Protein AF-A0A7X5SC93-F1 (afdb_monomer_lite)

pLDDT: mean 97.42, std 2.0, range [85.0, 98.75]

Organism: Xanthomonas perforans (NCBI:txid442694)

Structure (mmCIF, N/CA/C/O backbone):
data_AF-A0A7X5SC93-F1
#
_entry.id   AF-A0A7X5SC93-F1
#
loop_
_atom_site.group_PDB
_atom_site.id
_atom_site.type_symbol
_atom_site.label_atom_id
_atom_site.label_alt_id
_atom_site.label_comp_id
_atom_site.label_asym_id
_atom_site.label_entity_id
_atom_site.label_seq_id
_atom_site.pdbx_PDB_ins_code
_atom_site.Cartn_x
_atom_site.Cartn_y
_atom_site.Cartn_z
_atom_site.occupancy
_atom_site.B_iso_or_equiv
_atom_site.auth_seq_id
_atom_site.auth_comp_id
_atom_site.auth_asym_id
_atom_site.auth_atom_id
_atom_site.pdbx_PDB_model_num
ATOM 1 N N . ARG A 1 1 ? -18.563 6.765 1.912 1.00 85.00 1 ARG A N 1
ATOM 2 C CA . ARG A 1 1 ? -17.321 6.982 2.696 1.00 85.00 1 ARG A CA 1
ATOM 3 C C . ARG A 1 1 ? -16.221 6.201 1.992 1.00 85.00 1 ARG A C 1
ATOM 5 O O . ARG A 1 1 ? -16.479 5.048 1.696 1.00 85.00 1 ARG A O 1
ATOM 12 N N . LEU A 1 2 ? -15.095 6.833 1.643 1.00 94.75 2 LEU A N 1
ATOM 13 C CA . LEU A 1 2 ? -14.014 6.188 0.872 1.00 94.75 2 LEU A CA 1
ATOM 14 C C . LEU A 1 2 ? -12.882 5.648 1.756 1.00 94.75 2 LEU A C 1
ATOM 16 O O . LEU A 1 2 ? -12.208 4.705 1.373 1.00 94.75 2 LEU A O 1
ATOM 20 N N . ILE A 1 3 ? -12.681 6.247 2.933 1.00 97.25 3 ILE A N 1
ATOM 21 C CA . ILE A 1 3 ? -11.685 5.803 3.911 1.00 97.25 3 ILE A CA 1
ATOM 22 C C . ILE A 1 3 ? -12.417 5.179 5.100 1.00 97.25 3 ILE A C 1
ATOM 24 O O . ILE A 1 3 ? -13.063 5.881 5.890 1.00 97.25 3 ILE A O 1
ATOM 28 N N . ASP A 1 4 ? -12.343 3.857 5.181 1.00 97.62 4 ASP A N 1
ATOM 29 C CA . ASP A 1 4 ? -12.742 3.013 6.306 1.00 97.62 4 ASP A CA 1
ATOM 30 C C . ASP A 1 4 ? -11.570 2.083 6.686 1.00 97.62 4 ASP A C 1
ATOM 32 O O . ASP A 1 4 ? -10.465 2.202 6.148 1.00 97.62 4 ASP A O 1
ATOM 36 N N . GLU A 1 5 ? -11.784 1.185 7.641 1.00 98.19 5 GLU A N 1
ATOM 37 C CA . GLU A 1 5 ? -10.778 0.246 8.134 1.00 98.19 5 GLU A CA 1
ATOM 38 C C . GLU A 1 5 ? -10.216 -0.636 7.010 1.00 98.19 5 GLU A C 1
ATOM 40 O O . GLU A 1 5 ? -9.007 -0.859 6.961 1.00 98.19 5 GLU A O 1
ATOM 45 N N . ARG A 1 6 ? -11.054 -1.064 6.055 1.00 98.12 6 ARG A N 1
ATOM 46 C CA . ARG A 1 6 ? -10.635 -1.893 4.911 1.00 98.12 6 ARG A CA 1
ATOM 47 C C . ARG A 1 6 ? -9.673 -1.135 4.004 1.00 98.12 6 ARG A C 1
ATOM 49 O O . ARG A 1 6 ? -8.660 -1.690 3.587 1.00 98.12 6 ARG A O 1
ATOM 56 N N . ALA A 1 7 ? -9.940 0.146 3.741 1.00 98.31 7 ALA A N 1
ATOM 57 C CA . ALA A 1 7 ? -9.039 0.988 2.954 1.00 98.31 7 ALA A CA 1
ATOM 58 C C . ALA A 1 7 ? -7.664 1.160 3.630 1.00 98.31 7 ALA A C 1
ATOM 60 O O . ALA A 1 7 ? -6.634 1.129 2.954 1.00 98.31 7 ALA A O 1
ATOM 61 N N . ILE A 1 8 ? -7.635 1.305 4.961 1.00 98.62 8 ILE A N 1
ATOM 62 C CA . ILE A 1 8 ? -6.387 1.392 5.735 1.00 98.62 8 ILE A CA 1
ATOM 63 C C . ILE A 1 8 ? -5.634 0.055 5.722 1.00 98.62 8 ILE A C 1
ATOM 65 O O . ILE A 1 8 ? -4.425 0.048 5.491 1.00 98.62 8 ILE A O 1
ATOM 69 N N . VAL A 1 9 ? -6.328 -1.074 5.894 1.00 98.62 9 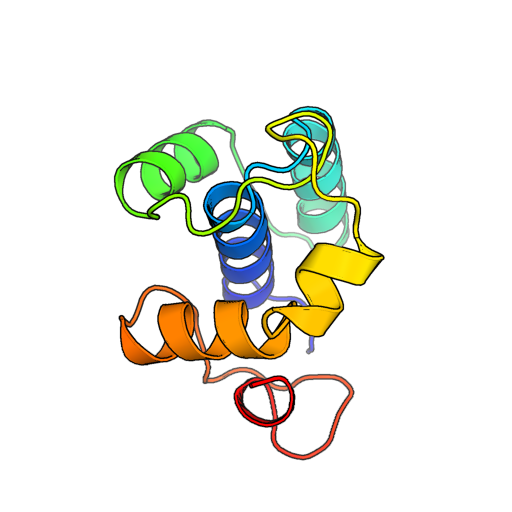VAL A N 1
ATOM 70 C CA . VAL A 1 9 ? -5.724 -2.413 5.779 1.00 98.62 9 VAL A CA 1
ATOM 71 C C . VAL A 1 9 ? -5.120 -2.612 4.389 1.00 98.62 9 VAL A C 1
ATOM 73 O O . VAL A 1 9 ? -3.945 -2.955 4.290 1.00 98.62 9 VAL A O 1
ATOM 76 N N . ASN A 1 10 ? -5.853 -2.300 3.315 1.00 98.56 10 ASN A N 1
ATOM 77 C CA . ASN A 1 10 ? -5.348 -2.395 1.941 1.00 98.56 10 ASN A CA 1
ATOM 78 C C . ASN A 1 10 ? -4.070 -1.578 1.722 1.00 98.56 10 ASN A C 1
ATOM 80 O O . ASN A 1 10 ? -3.156 -2.026 1.030 1.00 98.56 10 ASN A O 1
ATOM 84 N N . ALA A 1 11 ? -3.987 -0.389 2.320 1.00 98.38 11 ALA A N 1
ATOM 85 C CA . ALA A 1 11 ? -2.804 0.452 2.235 1.00 98.38 11 ALA A CA 1
ATOM 86 C C . ALA A 1 11 ? -1.576 -0.175 2.919 1.00 98.38 11 ALA A C 1
ATOM 88 O O . ALA A 1 11 ? -0.471 -0.117 2.375 1.00 98.38 11 ALA A O 1
ATOM 89 N N . VAL A 1 12 ? -1.764 -0.809 4.081 1.00 98.69 12 VAL A N 1
ATOM 90 C CA . VAL A 1 12 ? -0.695 -1.543 4.775 1.00 98.69 12 VAL A CA 1
ATOM 91 C C . VAL A 1 12 ? -0.311 -2.805 3.998 1.00 98.69 12 VAL A C 1
ATOM 93 O O . VAL A 1 12 ? 0.874 -3.062 3.817 1.00 98.69 12 VAL A O 1
ATOM 96 N N . VAL A 1 13 ? -1.275 -3.551 3.456 1.00 98.75 13 VAL A N 1
ATOM 97 C CA . VAL A 1 13 ? -1.011 -4.718 2.597 1.00 98.75 13 VAL A CA 1
ATOM 98 C C . VAL A 1 13 ? -0.177 -4.314 1.377 1.00 98.75 13 VAL A C 1
ATOM 100 O O . VAL A 1 13 ? 0.851 -4.929 1.101 1.00 98.75 13 VAL A O 1
ATOM 103 N N . ALA A 1 14 ? -0.551 -3.237 0.682 1.00 98.44 14 ALA A N 1
ATOM 104 C CA . ALA A 1 14 ? 0.216 -2.721 -0.450 1.00 98.44 14 ALA A CA 1
ATOM 105 C C . ALA A 1 14 ? 1.634 -2.280 -0.041 1.00 98.44 14 ALA A C 1
ATOM 107 O O . ALA A 1 14 ? 2.595 -2.529 -0.773 1.00 98.44 14 ALA A O 1
ATOM 108 N N . LEU A 1 15 ? 1.789 -1.670 1.140 1.00 98.38 15 LEU A N 1
ATOM 109 C CA . LEU A 1 15 ? 3.095 -1.309 1.694 1.00 98.38 15 LEU A CA 1
ATOM 110 C C . LEU A 1 15 ? 3.982 -2.547 1.894 1.00 98.38 15 LEU A C 1
ATOM 112 O O . LEU A 1 15 ? 5.128 -2.546 1.439 1.00 98.38 15 LEU A O 1
ATOM 116 N N . MET A 1 16 ? 3.454 -3.600 2.526 1.00 98.25 16 MET A N 1
ATOM 117 C CA . MET A 1 16 ? 4.200 -4.838 2.784 1.00 98.25 16 MET A CA 1
ATOM 118 C C . MET A 1 16 ? 4.548 -5.562 1.479 1.00 98.25 16 MET A C 1
ATOM 120 O O . MET A 1 16 ? 5.699 -5.942 1.267 1.00 98.25 16 MET A O 1
ATOM 124 N N . ALA A 1 17 ? 3.592 -5.658 0.552 1.00 98.62 17 ALA A N 1
ATOM 125 C CA . ALA A 1 17 ? 3.786 -6.327 -0.731 1.00 98.62 17 ALA A CA 1
ATOM 126 C C . ALA A 1 17 ? 4.819 -5.634 -1.631 1.00 98.62 17 ALA A C 1
ATOM 128 O O . ALA A 1 17 ? 5.488 -6.284 -2.438 1.00 98.62 17 ALA A O 1
ATOM 129 N N . THR A 1 18 ? 4.977 -4.317 -1.496 1.00 98.12 18 THR A N 1
ATOM 130 C CA . THR A 1 18 ? 5.947 -3.537 -2.277 1.00 98.12 18 THR A CA 1
ATOM 131 C C . THR A 1 18 ? 7.277 -3.308 -1.554 1.00 98.12 18 THR A C 1
ATOM 133 O O . THR A 1 18 ? 8.221 -2.802 -2.158 1.00 98.12 18 THR A O 1
ATOM 136 N N . GLY A 1 19 ? 7.393 -3.697 -0.280 1.00 97.12 19 GLY A N 1
ATOM 137 C CA . GLY A 1 19 ? 8.591 -3.444 0.522 1.00 97.12 19 GLY A CA 1
ATOM 138 C C . GLY A 1 19 ? 8.858 -1.950 0.722 1.00 97.12 19 GLY A C 1
ATOM 139 O O . GLY A 1 19 ? 10.007 -1.510 0.683 1.00 97.12 19 GLY A O 1
ATOM 140 N N . GLY A 1 20 ? 7.803 -1.144 0.857 1.00 95.25 20 GLY A N 1
ATOM 141 C CA . GLY A 1 20 ? 7.938 0.307 0.955 1.00 95.25 20 GLY A CA 1
ATOM 142 C C . GLY A 1 20 ? 8.622 0.776 2.246 1.00 95.25 20 GLY A C 1
ATOM 143 O O . GLY A 1 20 ? 8.868 0.022 3.184 1.00 95.25 20 GLY A O 1
ATOM 144 N N . SER A 1 21 ? 8.949 2.069 2.290 1.00 97.38 21 SER A N 1
ATOM 145 C CA . SER A 1 21 ? 9.699 2.667 3.403 1.00 97.38 21 SER A CA 1
ATOM 146 C C . SER A 1 21 ? 8.978 2.522 4.746 1.00 97.38 21 SER A C 1
ATOM 148 O O . SER A 1 21 ? 7.788 2.827 4.848 1.00 97.38 21 SER A O 1
ATOM 150 N N . THR A 1 22 ? 9.735 2.211 5.800 1.00 98.00 22 THR A N 1
ATOM 151 C CA . THR A 1 22 ? 9.260 2.187 7.192 1.00 98.00 22 THR A CA 1
ATOM 152 C C . THR A 1 22 ? 8.665 3.518 7.659 1.00 98.00 22 THR A C 1
ATOM 154 O O . THR A 1 22 ? 7.821 3.508 8.549 1.00 98.00 22 THR A O 1
ATOM 157 N N . ASN A 1 23 ? 8.984 4.654 7.024 1.00 98.25 23 ASN A N 1
ATOM 158 C CA . ASN A 1 23 ? 8.313 5.936 7.292 1.00 98.25 23 ASN A CA 1
ATOM 159 C C . ASN A 1 23 ? 6.794 5.871 7.053 1.00 98.25 23 ASN A C 1
ATOM 161 O O . ASN A 1 23 ? 6.028 6.595 7.685 1.00 98.25 23 ASN A O 1
ATOM 165 N N . HIS A 1 24 ? 6.315 4.971 6.192 1.00 98.12 24 HIS A N 1
ATOM 166 C CA . HIS A 1 24 ? 4.877 4.787 6.006 1.00 98.12 24 HIS A CA 1
ATOM 167 C C . HIS A 1 24 ? 4.187 4.239 7.258 1.00 98.12 24 HIS A C 1
ATOM 169 O O . HIS A 1 24 ? 2.999 4.491 7.432 1.00 98.12 24 HIS A O 1
ATOM 175 N N . THR A 1 25 ? 4.903 3.571 8.168 1.00 97.75 25 THR A N 1
ATOM 176 C CA . THR A 1 25 ? 4.310 3.092 9.428 1.00 97.75 25 THR A CA 1
ATOM 177 C C . THR A 1 25 ? 3.851 4.250 10.319 1.00 97.75 25 THR A C 1
ATOM 179 O O . THR A 1 25 ? 2.787 4.170 10.924 1.00 97.75 25 THR A O 1
ATOM 182 N N . ILE A 1 26 ? 4.576 5.376 10.346 1.00 98.31 26 ILE A N 1
ATOM 183 C CA . ILE A 1 26 ? 4.145 6.572 11.089 1.00 98.31 26 ILE A CA 1
ATOM 184 C C . ILE A 1 26 ? 3.095 7.380 10.316 1.00 98.31 26 ILE A C 1
ATOM 186 O O . ILE A 1 26 ? 2.171 7.932 10.915 1.00 98.31 26 ILE A O 1
ATOM 190 N N . HIS A 1 27 ? 3.190 7.430 8.984 1.00 98.62 27 HIS A N 1
ATOM 191 C CA . HIS A 1 27 ? 2.231 8.172 8.165 1.00 98.62 27 HIS A CA 1
ATOM 192 C C . HIS A 1 27 ? 0.855 7.504 8.128 1.00 98.62 27 HIS A C 1
ATOM 194 O O . HIS A 1 27 ? -0.148 8.200 8.269 1.00 98.62 27 HIS A O 1
ATOM 200 N N . TRP A 1 28 ? 0.777 6.176 8.009 1.00 98.50 28 TRP A N 1
ATOM 201 C CA . TRP A 1 28 ? -0.509 5.474 7.992 1.00 98.50 28 TRP A CA 1
ATOM 202 C C . TRP A 1 28 ? -1.237 5.541 9.330 1.00 98.50 28 TRP A C 1
ATOM 204 O O . TRP A 1 28 ? -2.456 5.692 9.331 1.00 98.50 28 TRP A O 1
ATOM 214 N N . ILE A 1 29 ? -0.516 5.548 10.457 1.00 98.69 29 ILE A N 1
ATOM 215 C CA . ILE A 1 29 ? -1.119 5.827 11.769 1.00 98.69 29 ILE A CA 1
ATOM 216 C C . ILE A 1 29 ? -1.749 7.226 11.782 1.00 98.69 29 ILE A C 1
ATOM 218 O O . ILE A 1 29 ? -2.887 7.387 12.222 1.00 98.69 29 ILE A O 1
ATOM 222 N N . ALA A 1 30 ? -1.051 8.238 11.257 1.00 98.75 30 ALA A N 1
ATOM 223 C CA . ALA A 1 30 ? -1.578 9.600 11.189 1.00 98.75 30 ALA A CA 1
ATOM 224 C C . ALA A 1 30 ? -2.809 9.713 10.266 1.00 98.75 30 ALA A C 1
ATOM 226 O O . ALA A 1 30 ? -3.802 10.338 10.644 1.00 98.75 30 ALA A O 1
ATOM 227 N N . VAL A 1 31 ? -2.777 9.078 9.088 1.00 98.62 31 VAL A N 1
ATOM 228 C CA . VAL A 1 31 ? -3.903 9.050 8.135 1.00 98.62 31 VAL A CA 1
ATOM 229 C C . VAL A 1 31 ? -5.115 8.335 8.733 1.00 98.62 31 VAL A C 1
ATOM 231 O O . VAL A 1 31 ? -6.220 8.879 8.701 1.00 98.62 31 VAL A O 1
ATOM 234 N N . ALA A 1 32 ? -4.916 7.157 9.332 1.00 98.62 32 ALA A N 1
ATOM 235 C CA . ALA A 1 32 ? -5.975 6.418 10.012 1.00 98.62 32 ALA A CA 1
ATOM 236 C C . ALA A 1 32 ? -6.596 7.268 11.126 1.00 98.62 32 ALA A C 1
ATOM 238 O O . ALA A 1 32 ? -7.818 7.429 11.182 1.00 98.62 32 ALA A O 1
ATOM 239 N N . ARG A 1 33 ? -5.757 7.914 11.947 1.00 98.50 33 ARG A N 1
ATOM 240 C CA . ARG A 1 33 ? -6.228 8.758 13.046 1.00 98.50 33 ARG A CA 1
ATOM 241 C C . ARG A 1 33 ? -7.056 9.944 12.561 1.00 98.50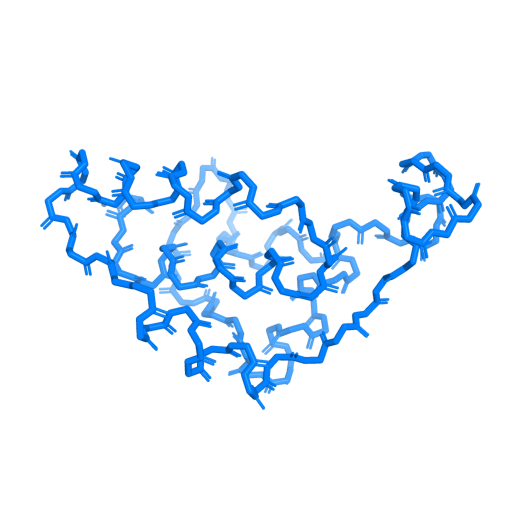 33 ARG A C 1
ATOM 243 O O . ARG A 1 33 ? -8.076 10.246 13.179 1.00 98.50 33 ARG A O 1
ATOM 250 N N . ALA A 1 34 ? -6.670 10.575 11.451 1.00 98.44 34 ALA A N 1
ATOM 251 C CA . ALA A 1 34 ? -7.437 11.657 10.830 1.00 98.44 34 ALA A CA 1
ATOM 252 C C . ALA A 1 34 ? -8.824 11.200 10.336 1.00 98.44 34 ALA A C 1
ATOM 254 O O . ALA A 1 34 ? -9.766 11.989 10.332 1.00 98.44 34 ALA A O 1
ATOM 255 N N . ALA A 1 35 ? -8.972 9.921 9.977 1.00 98.06 35 ALA A N 1
ATOM 256 C CA . ALA A 1 35 ? -10.245 9.302 9.604 1.00 98.06 35 ALA A CA 1
ATOM 257 C C . ALA A 1 35 ? -11.031 8.719 10.801 1.00 98.06 35 ALA A C 1
ATOM 259 O O . ALA A 1 35 ? -12.072 8.087 10.602 1.00 98.06 35 ALA A O 1
ATOM 260 N N . GLY A 1 36 ? -10.552 8.912 12.037 1.00 98.25 36 GLY A N 1
ATOM 261 C CA . GLY A 1 36 ? -11.159 8.352 13.249 1.00 98.25 36 GLY A CA 1
ATOM 262 C C . GLY A 1 36 ? -10.902 6.855 13.454 1.00 98.25 36 GLY A C 1
ATOM 263 O O . GLY A 1 36 ? -11.566 6.243 14.283 1.00 98.25 36 GLY A O 1
ATOM 264 N N . ILE A 1 37 ? -9.952 6.274 12.718 1.00 98.62 37 ILE A N 1
ATOM 265 C CA . ILE A 1 37 ? -9.568 4.860 12.781 1.00 98.62 37 ILE A CA 1
ATOM 266 C C . ILE A 1 37 ? -8.332 4.726 13.675 1.00 98.62 37 ILE A C 1
ATOM 268 O O . ILE A 1 37 ? -7.426 5.563 13.643 1.00 98.62 37 ILE A O 1
ATOM 272 N N . VAL A 1 38 ? -8.293 3.679 14.497 1.00 98.56 38 VAL A N 1
ATOM 273 C CA . VAL A 1 38 ? -7.100 3.319 15.269 1.00 98.56 38 VAL A CA 1
ATOM 274 C C . VAL A 1 38 ? -6.346 2.253 14.489 1.00 98.56 38 VAL A C 1
ATOM 276 O O . VAL A 1 38 ? -6.887 1.187 14.233 1.00 98.56 38 VAL A O 1
ATOM 279 N N . LEU A 1 39 ? -5.113 2.574 14.109 1.00 98.75 39 LEU A N 1
ATOM 280 C CA . LEU A 1 39 ? -4.151 1.648 13.527 1.00 98.75 39 LEU A CA 1
ATOM 281 C C . LEU A 1 39 ? -2.945 1.600 14.462 1.00 98.75 39 LEU A C 1
ATOM 283 O O . LEU A 1 39 ? -2.432 2.651 14.855 1.00 98.75 39 LEU A O 1
ATOM 287 N N . THR A 1 40 ? -2.509 0.403 14.823 1.00 98.62 40 THR A N 1
ATOM 288 C CA . THR A 1 40 ? -1.366 0.167 15.706 1.00 98.62 40 THR A CA 1
ATOM 289 C C . THR A 1 40 ? -0.228 -0.513 14.950 1.00 98.62 40 THR A C 1
ATOM 291 O O . THR A 1 40 ? -0.403 -1.014 13.838 1.00 98.62 40 THR A O 1
ATOM 294 N N . TRP A 1 41 ? 0.967 -0.529 15.540 1.00 98.62 41 TRP A N 1
ATOM 295 C CA . TRP A 1 41 ? 2.063 -1.321 14.983 1.00 98.62 41 TRP A CA 1
ATOM 296 C C . TRP A 1 41 ? 1.834 -2.826 15.132 1.00 98.62 41 TRP A C 1
ATOM 298 O O . TRP A 1 41 ? 2.293 -3.558 14.264 1.00 98.62 41 TRP A O 1
ATOM 308 N N . ASP A 1 42 ? 1.078 -3.276 16.138 1.00 98.75 42 ASP A N 1
ATOM 309 C CA . ASP A 1 42 ? 0.694 -4.688 16.271 1.00 98.75 42 ASP A CA 1
ATOM 310 C C . ASP A 1 42 ? -0.192 -5.127 15.092 1.00 98.75 42 ASP A C 1
ATOM 312 O O . ASP A 1 42 ? 0.004 -6.203 14.533 1.00 98.75 42 ASP A O 1
ATOM 316 N N . ASP A 1 43 ? -1.101 -4.257 14.631 1.00 98.56 43 ASP A N 1
ATOM 317 C CA . ASP A 1 43 ? -1.899 -4.520 13.424 1.00 98.56 43 ASP A CA 1
ATOM 318 C C . ASP A 1 43 ? -1.002 -4.653 12.182 1.00 98.56 43 ASP A C 1
ATOM 320 O O . ASP A 1 43 ? -1.185 -5.551 11.359 1.00 98.56 43 ASP A O 1
ATOM 324 N N . MET A 1 44 ? -0.005 -3.769 12.042 1.00 98.62 44 MET A N 1
ATOM 325 C CA . MET A 1 44 ? 0.946 -3.826 10.926 1.00 98.62 44 MET A CA 1
ATOM 326 C C . MET A 1 44 ? 1.835 -5.074 10.988 1.00 98.62 44 MET A C 1
ATOM 328 O O . MET A 1 44 ? 2.114 -5.655 9.939 1.00 98.62 44 MET A O 1
ATOM 332 N N . ASP A 1 45 ? 2.258 -5.492 12.183 1.00 98.56 45 ASP A N 1
ATOM 333 C CA . ASP A 1 45 ? 3.037 -6.713 12.396 1.00 98.56 45 ASP A CA 1
ATOM 334 C C . ASP A 1 45 ? 2.236 -7.949 11.971 1.00 98.56 45 ASP A C 1
ATOM 336 O O . ASP A 1 45 ? 2.707 -8.718 11.132 1.00 98.56 45 ASP A O 1
ATOM 340 N N . LEU A 1 46 ? 0.984 -8.078 12.427 1.00 98.31 46 LEU A N 1
ATOM 341 C CA . LEU A 1 46 ? 0.090 -9.174 12.034 1.00 98.31 46 LEU A CA 1
ATOM 342 C C . LEU A 1 46 ? -0.123 -9.242 10.514 1.00 98.31 46 LEU A C 1
ATOM 344 O O . LEU A 1 46 ? -0.071 -10.323 9.922 1.00 98.31 46 LEU A O 1
ATOM 348 N N . ILE A 1 47 ? -0.317 -8.091 9.860 1.00 98.25 47 ILE A N 1
ATOM 349 C CA . ILE A 1 47 ? -0.440 -8.025 8.397 1.00 98.25 47 ILE A CA 1
ATOM 350 C C . ILE A 1 47 ? 0.869 -8.466 7.726 1.00 98.25 47 ILE A C 1
ATOM 352 O O . ILE A 1 47 ? 0.840 -9.252 6.777 1.00 98.25 47 ILE A O 1
ATOM 356 N N . SER A 1 48 ? 2.022 -8.013 8.226 1.00 98.12 48 SER A N 1
ATOM 357 C CA . SER A 1 48 ? 3.332 -8.333 7.640 1.00 98.12 48 SER A CA 1
ATOM 358 C C . SER A 1 48 ? 3.650 -9.832 7.640 1.00 98.12 48 SER A C 1
ATOM 360 O O . SER A 1 48 ? 4.306 -10.318 6.722 1.00 98.12 48 SER A O 1
ATOM 362 N N . GLN A 1 49 ? 3.129 -10.582 8.616 1.00 98.25 49 GLN A N 1
ATOM 363 C CA . GLN A 1 49 ? 3.309 -12.034 8.707 1.00 98.25 49 GLN A CA 1
ATOM 364 C C . GLN A 1 49 ? 2.531 -12.806 7.627 1.00 98.25 49 GLN A C 1
ATOM 366 O O . GLN A 1 49 ? 2.847 -13.963 7.355 1.00 98.25 49 GLN A O 1
ATOM 371 N N . THR A 1 50 ? 1.523 -12.180 7.010 1.00 97.31 50 THR A N 1
ATOM 372 C CA . THR A 1 50 ? 0.625 -12.831 6.041 1.00 97.31 50 THR A CA 1
ATOM 373 C C . THR A 1 50 ? 0.874 -12.367 4.604 1.00 97.31 50 THR A C 1
ATOM 375 O O . THR A 1 50 ? 0.658 -13.125 3.659 1.00 97.31 50 THR A O 1
ATOM 378 N N . VAL A 1 51 ? 1.333 -11.127 4.412 1.00 98.62 51 VAL A N 1
ATOM 379 C CA . VAL A 1 51 ? 1.485 -10.527 3.080 1.00 98.62 51 VAL A CA 1
ATOM 380 C C . VAL A 1 51 ? 2.865 -10.839 2.483 1.00 98.62 51 VAL A C 1
ATOM 382 O O . VAL A 1 51 ? 3.879 -10.428 3.049 1.00 98.62 51 VAL A O 1
ATOM 385 N N . PRO A 1 52 ? 2.946 -11.510 1.317 1.00 98.19 52 PRO A N 1
ATOM 386 C CA . PRO A 1 52 ? 4.220 -11.784 0.668 1.00 98.19 52 PRO A CA 1
ATOM 387 C C . PRO A 1 52 ? 4.813 -10.522 0.031 1.00 98.19 52 PRO A C 1
ATOM 389 O O . PRO A 1 52 ? 4.097 -9.695 -0.532 1.00 98.19 52 PRO A O 1
ATOM 392 N N . LEU A 1 53 ? 6.143 -10.416 0.032 1.00 98.25 53 LEU A N 1
ATOM 393 C CA . LEU A 1 53 ? 6.854 -9.402 -0.747 1.00 98.25 53 LEU A CA 1
ATOM 394 C C . LEU A 1 53 ? 6.827 -9.777 -2.239 1.00 98.25 53 LEU A C 1
ATOM 396 O O . LEU A 1 53 ? 7.392 -10.797 -2.633 1.00 98.25 53 LEU A O 1
ATOM 400 N N . LEU A 1 54 ? 6.216 -8.935 -3.073 1.00 98.12 54 LEU A N 1
ATOM 401 C CA . LEU A 1 54 ? 6.028 -9.178 -4.510 1.00 98.12 54 LEU A CA 1
ATOM 402 C C . LEU A 1 54 ? 6.992 -8.389 -5.404 1.00 98.12 54 LEU A C 1
ATOM 404 O O . LEU A 1 54 ? 7.089 -8.663 -6.599 1.00 98.12 54 LEU A O 1
ATOM 408 N N . THR A 1 55 ? 7.705 -7.399 -4.861 1.00 97.88 55 THR A N 1
ATOM 409 C CA . THR A 1 55 ? 8.521 -6.481 -5.671 1.00 97.88 55 THR A CA 1
ATOM 410 C C . THR A 1 55 ? 9.937 -6.297 -5.121 1.00 97.88 55 THR A C 1
ATOM 412 O O . THR A 1 55 ? 10.192 -6.486 -3.933 1.00 97.88 55 THR A O 1
ATOM 415 N N . ARG A 1 56 ? 10.869 -5.899 -5.999 1.00 97.19 56 ARG A N 1
ATOM 416 C CA . ARG A 1 56 ? 12.237 -5.463 -5.659 1.00 97.19 56 ARG A CA 1
ATOM 417 C C . ARG A 1 56 ? 12.554 -4.141 -6.352 1.00 97.19 56 ARG A C 1
ATOM 419 O O . ARG A 1 56 ? 13.319 -4.090 -7.314 1.00 97.19 56 ARG A O 1
ATOM 426 N N . ILE A 1 57 ? 11.896 -3.088 -5.887 1.00 96.88 57 ILE A N 1
ATOM 427 C CA . ILE A 1 57 ? 12.059 -1.719 -6.389 1.00 96.88 57 ILE A CA 1
ATOM 428 C C . ILE A 1 57 ? 13.191 -1.055 -5.607 1.00 96.88 57 ILE A C 1
ATOM 430 O O . ILE A 1 57 ? 13.303 -1.282 -4.401 1.00 96.88 57 ILE A O 1
ATOM 434 N N . TYR A 1 58 ? 14.013 -0.231 -6.258 1.00 95.06 58 TYR A N 1
ATOM 43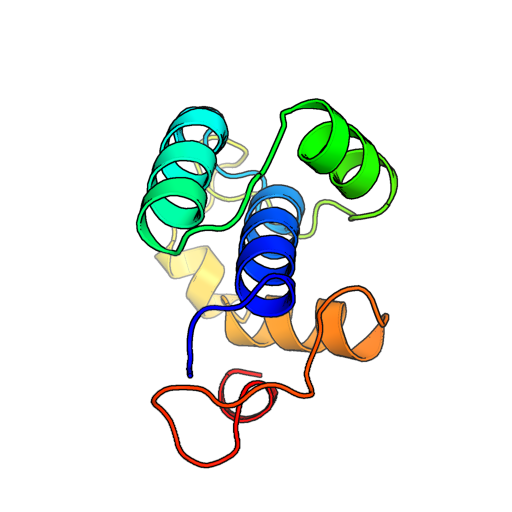5 C CA . TYR A 1 58 ? 14.966 0.646 -5.578 1.00 95.06 58 TYR A CA 1
ATOM 436 C C . TYR A 1 58 ? 14.270 1.368 -4.408 1.00 95.06 58 TYR A C 1
ATOM 438 O O . TYR A 1 58 ? 13.213 1.970 -4.618 1.00 95.06 58 TYR A O 1
ATOM 446 N N . PRO A 1 59 ? 14.818 1.308 -3.178 1.00 94.25 59 PRO A N 1
ATOM 447 C CA . PRO A 1 59 ? 16.182 0.893 -2.811 1.00 94.25 59 PRO A CA 1
ATOM 448 C C . PRO A 1 59 ? 16.403 -0.609 -2.537 1.00 94.25 59 PRO A C 1
ATOM 450 O O . PRO A 1 59 ? 17.537 -1.019 -2.314 1.00 94.25 59 PRO A O 1
ATOM 453 N N . ASN A 1 60 ? 15.367 -1.448 -2.572 1.00 92.19 60 ASN A N 1
ATOM 454 C CA . ASN A 1 60 ? 15.438 -2.887 -2.260 1.00 92.19 60 ASN A CA 1
ATOM 455 C C . ASN A 1 60 ? 15.842 -3.764 -3.468 1.00 92.19 60 ASN A C 1
ATOM 457 O O . ASN A 1 60 ? 15.770 -4.994 -3.424 1.00 92.19 60 ASN A O 1
ATOM 461 N N . GLY A 1 61 ? 16.234 -3.123 -4.567 1.00 93.31 61 GLY A N 1
ATOM 462 C CA . GLY A 1 61 ? 16.685 -3.713 -5.821 1.00 93.31 61 GLY A CA 1
ATOM 463 C C . GLY A 1 61 ? 17.235 -2.626 -6.746 1.00 93.31 61 GLY A C 1
ATOM 464 O O . GLY A 1 61 ? 17.239 -1.446 -6.402 1.00 93.31 61 GLY A O 1
ATOM 465 N N . GLU A 1 62 ? 17.696 -3.009 -7.933 1.00 95.69 62 GLU A N 1
ATOM 466 C CA . GLU A 1 62 ? 18.272 -2.061 -8.903 1.00 95.69 62 GLU A CA 1
ATOM 467 C C . GLU A 1 62 ? 17.218 -1.420 -9.821 1.00 95.69 62 GLU A C 1
ATOM 469 O O . GLU A 1 62 ? 17.501 -0.447 -10.520 1.00 95.69 62 GLU A O 1
ATOM 474 N N . ALA A 1 63 ? 16.006 -1.980 -9.866 1.00 96.88 63 ALA A N 1
ATOM 475 C CA . ALA A 1 63 ? 14.942 -1.512 -10.742 1.00 96.88 63 ALA A CA 1
ATOM 476 C C . ALA A 1 63 ? 14.269 -0.257 -10.174 1.00 96.88 63 ALA A C 1
ATOM 478 O O . ALA A 1 63 ? 13.777 -0.265 -9.047 1.00 96.88 63 ALA A O 1
ATOM 479 N N . ASP A 1 64 ? 14.210 0.812 -10.966 1.00 97.69 64 ASP A N 1
ATOM 480 C CA . ASP A 1 64 ? 13.465 2.018 -10.616 1.00 97.69 64 ASP A CA 1
ATOM 481 C C . ASP A 1 64 ? 11.941 1.826 -10.771 1.00 97.69 64 ASP A C 1
ATOM 483 O O . ASP A 1 64 ? 11.449 0.781 -11.214 1.00 97.69 64 ASP A O 1
ATOM 487 N N . VAL A 1 65 ? 11.172 2.861 -10.420 1.00 97.25 65 VAL A N 1
ATOM 488 C CA . VAL A 1 65 ? 9.704 2.837 -10.529 1.00 97.25 65 VAL A CA 1
ATOM 489 C C . VAL A 1 65 ? 9.220 2.664 -11.976 1.00 97.25 65 VAL A C 1
ATOM 491 O O . VAL A 1 65 ? 8.158 2.091 -12.205 1.00 97.25 65 VAL A O 1
ATOM 494 N N . ASN A 1 66 ? 10.007 3.098 -12.966 1.00 98.19 66 ASN A N 1
ATOM 495 C CA . ASN A 1 66 ? 9.659 2.943 -14.378 1.00 98.19 66 ASN A CA 1
ATOM 496 C C . ASN A 1 66 ? 9.758 1.477 -14.802 1.00 98.19 66 ASN A C 1
ATOM 498 O O . ASN A 1 66 ? 8.866 0.965 -15.475 1.00 98.19 66 ASN A O 1
ATOM 502 N N . ARG A 1 67 ? 10.812 0.775 -14.370 1.00 98.06 67 ARG A N 1
ATOM 503 C CA . ARG A 1 67 ? 10.951 -0.670 -14.576 1.00 98.06 67 ARG A CA 1
ATOM 504 C C . ARG A 1 67 ? 9.887 -1.456 -13.820 1.00 98.06 67 ARG A C 1
ATOM 506 O O . ARG A 1 67 ? 9.361 -2.414 -14.377 1.00 98.06 67 ARG A O 1
ATOM 513 N N . PHE A 1 68 ? 9.528 -1.039 -12.604 1.00 98.19 68 PHE A N 1
ATOM 514 C CA . PHE A 1 68 ? 8.380 -1.605 -11.887 1.00 98.19 68 PHE A CA 1
ATOM 515 C C . PHE A 1 68 ? 7.086 -1.464 -12.697 1.00 98.19 68 PHE A C 1
ATOM 517 O O . PHE A 1 68 ? 6.388 -2.453 -12.913 1.00 98.19 68 PHE A O 1
ATOM 524 N N . GLN A 1 69 ? 6.802 -0.263 -13.206 1.00 98.44 69 GLN A N 1
ATOM 525 C CA . GLN A 1 69 ? 5.622 -0.018 -14.031 1.00 98.44 69 GLN A CA 1
ATOM 526 C C . GLN A 1 69 ? 5.637 -0.857 -15.315 1.00 98.44 69 GLN A C 1
ATOM 528 O O . GLN A 1 69 ? 4.627 -1.465 -15.659 1.00 98.44 69 GLN A O 1
ATOM 533 N N . ALA A 1 70 ? 6.782 -0.944 -15.998 1.00 98.31 70 ALA A N 1
ATOM 534 C CA . ALA A 1 70 ? 6.935 -1.747 -17.211 1.00 98.31 70 ALA A CA 1
ATOM 535 C C . ALA A 1 70 ? 6.754 -3.256 -16.963 1.00 98.31 70 ALA A C 1
ATOM 537 O O . ALA A 1 70 ? 6.304 -3.969 -17.856 1.00 98.31 70 ALA A O 1
ATOM 538 N N . ALA A 1 71 ? 7.075 -3.740 -15.760 1.00 98.06 71 ALA A N 1
ATOM 539 C CA . ALA A 1 71 ? 6.868 -5.132 -15.359 1.00 98.06 71 ALA A CA 1
ATOM 540 C C . ALA A 1 71 ? 5.399 -5.470 -15.025 1.00 98.06 71 ALA A C 1
ATOM 542 O O . ALA A 1 71 ? 5.077 -6.641 -14.843 1.00 98.06 71 ALA A O 1
ATOM 543 N N . GLY A 1 72 ? 4.513 -4.471 -14.944 1.00 98.19 72 GLY A N 1
ATOM 544 C CA . GLY A 1 72 ? 3.089 -4.632 -14.621 1.00 98.19 72 GLY A CA 1
ATOM 545 C C . GLY A 1 72 ? 2.578 -3.638 -13.575 1.00 98.19 72 GLY A C 1
ATOM 546 O O . GLY A 1 72 ? 1.372 -3.407 -13.481 1.00 98.19 72 GLY A O 1
ATOM 547 N N . GLY A 1 73 ? 3.488 -3.013 -12.823 1.00 98.19 73 GLY A N 1
ATOM 548 C CA . GLY A 1 73 ? 3.187 -1.913 -11.915 1.00 98.19 73 GLY A CA 1
ATOM 549 C C . GLY A 1 73 ? 2.191 -2.248 -10.807 1.00 98.19 73 GLY A C 1
ATOM 550 O O . GLY A 1 73 ? 1.995 -3.401 -10.417 1.00 98.19 73 GLY A O 1
ATOM 551 N N . THR A 1 74 ? 1.548 -1.201 -10.292 1.00 97.81 74 THR A N 1
ATOM 552 C CA . THR A 1 74 ? 0.571 -1.310 -9.201 1.00 97.81 74 THR A CA 1
ATOM 553 C C . THR A 1 74 ? -0.618 -2.188 -9.577 1.00 97.81 74 THR A C 1
ATOM 555 O O . THR A 1 74 ? -1.105 -2.920 -8.723 1.00 97.81 74 THR A O 1
ATOM 558 N N . ALA A 1 75 ? -1.046 -2.165 -10.843 1.00 98.19 75 ALA A N 1
ATOM 559 C CA . ALA A 1 75 ? -2.199 -2.939 -11.291 1.00 98.19 75 ALA A CA 1
ATOM 560 C C . ALA A 1 75 ? -1.977 -4.445 -11.153 1.00 98.19 75 ALA A C 1
ATOM 562 O O . ALA A 1 75 ? -2.789 -5.141 -10.545 1.00 98.19 75 ALA A O 1
ATOM 563 N N . PHE A 1 76 ? -0.806 -4.924 -11.584 1.00 98.56 76 PHE A N 1
ATOM 564 C CA . PHE A 1 76 ? -0.402 -6.306 -11.351 1.00 98.56 76 PHE A CA 1
ATOM 565 C C . PHE A 1 76 ? -0.423 -6.651 -9.855 1.00 98.56 76 PHE A C 1
ATOM 567 O O . PHE A 1 76 ? -1.050 -7.627 -9.464 1.00 98.56 76 PHE A O 1
ATOM 574 N N . VAL A 1 77 ? 0.209 -5.828 -9.010 1.00 98.62 77 VAL A N 1
ATOM 575 C CA . VAL A 1 77 ? 0.285 -6.079 -7.560 1.00 98.62 77 VAL A CA 1
ATOM 576 C C . VAL A 1 77 ? -1.107 -6.143 -6.926 1.00 98.62 77 VAL A C 1
ATOM 578 O O . VAL A 1 77 ? -1.383 -7.050 -6.146 1.00 98.62 77 VAL A O 1
ATOM 581 N N . PHE A 1 78 ? -1.996 -5.209 -7.264 1.00 98.50 78 PHE A N 1
ATOM 582 C CA . PHE A 1 78 ? -3.347 -5.159 -6.705 1.00 98.50 78 PHE A CA 1
ATOM 583 C C . PHE A 1 78 ? -4.176 -6.364 -7.144 1.00 98.50 78 PHE A C 1
ATOM 585 O O . PHE A 1 78 ? -4.846 -6.964 -6.305 1.00 98.50 78 PHE A O 1
ATOM 592 N N . ARG A 1 79 ? -4.093 -6.763 -8.419 1.00 98.50 79 ARG A N 1
ATOM 593 C CA . ARG A 1 79 ? -4.764 -7.968 -8.914 1.00 98.50 79 ARG A CA 1
ATOM 594 C C . ARG A 1 79 ? -4.342 -9.210 -8.131 1.00 98.50 79 ARG A C 1
ATOM 596 O O . ARG A 1 79 ? -5.209 -9.895 -7.603 1.00 98.50 79 ARG A O 1
ATOM 603 N N . GLU A 1 80 ? -3.036 -9.463 -8.010 1.00 98.69 80 GLU A N 1
ATOM 604 C CA . GLU A 1 80 ? -2.526 -10.658 -7.320 1.00 98.69 80 GLU A CA 1
ATOM 605 C C . GLU A 1 80 ? -2.942 -10.688 -5.841 1.00 98.69 80 GLU A C 1
ATOM 607 O O . GLU A 1 80 ? -3.325 -11.735 -5.324 1.00 98.69 80 GLU A O 1
ATOM 612 N N . LEU A 1 81 ? -2.918 -9.541 -5.152 1.00 98.75 81 LEU A N 1
ATOM 613 C CA . LEU A 1 81 ? -3.335 -9.460 -3.749 1.00 98.75 81 LEU A CA 1
ATOM 614 C C . LEU A 1 81 ? -4.845 -9.667 -3.571 1.00 98.75 81 LEU A C 1
ATOM 616 O O . LEU A 1 81 ? -5.252 -10.336 -2.622 1.00 98.75 81 LEU A O 1
ATOM 620 N N . MET A 1 82 ? -5.678 -9.115 -4.459 1.00 98.38 82 MET A N 1
ATOM 621 C CA . MET A 1 82 ? -7.130 -9.323 -4.411 1.00 98.38 82 MET A CA 1
ATOM 622 C C . MET A 1 82 ? -7.502 -10.769 -4.764 1.00 98.38 82 MET A C 1
ATOM 624 O O . MET A 1 82 ? -8.330 -11.367 -4.083 1.00 98.38 82 MET A O 1
ATOM 6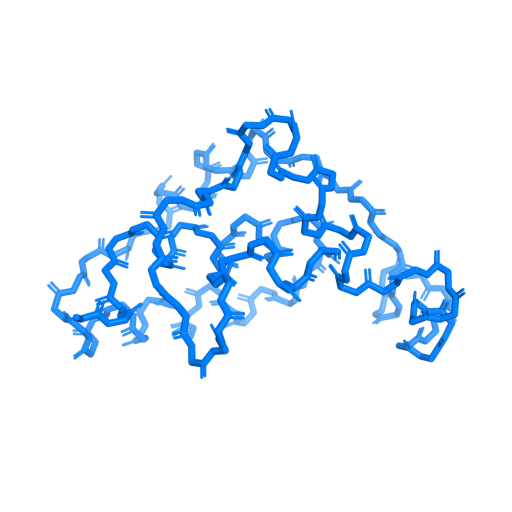28 N N . ASP A 1 83 ? -6.868 -11.364 -5.778 1.00 98.50 83 ASP A N 1
ATOM 629 C CA . ASP A 1 83 ? -7.109 -12.759 -6.177 1.00 98.50 83 ASP A CA 1
ATOM 630 C C . ASP A 1 83 ? -6.654 -13.756 -5.100 1.00 98.50 83 ASP A C 1
ATOM 632 O O . ASP A 1 83 ? -7.282 -14.798 -4.912 1.00 98.50 83 ASP A O 1
ATOM 636 N N . ALA A 1 84 ? -5.615 -13.411 -4.334 1.00 98.31 84 ALA A N 1
ATOM 637 C CA . ALA A 1 84 ? -5.176 -14.167 -3.163 1.00 98.31 84 ALA A CA 1
ATOM 638 C C . ALA A 1 84 ? -6.042 -13.936 -1.906 1.00 98.31 84 ALA A C 1
ATOM 640 O O . ALA A 1 84 ? -5.786 -14.553 -0.872 1.00 98.31 84 ALA A O 1
ATOM 641 N N . GLY A 1 85 ? -7.038 -13.043 -1.956 1.00 98.19 85 GLY A N 1
ATOM 642 C CA . GLY A 1 85 ? -7.876 -12.690 -0.805 1.00 98.19 85 GLY A CA 1
ATOM 643 C C . GLY A 1 85 ? -7.152 -11.887 0.284 1.00 98.19 85 GLY A C 1
ATOM 644 O O . GLY A 1 85 ? -7.614 -11.845 1.421 1.00 98.19 85 GLY A O 1
ATOM 645 N N . LEU A 1 86 ? -6.017 -11.262 -0.044 1.00 98.50 86 LEU A N 1
ATOM 646 C CA . LEU A 1 86 ? -5.205 -10.453 0.874 1.00 98.50 86 LEU A CA 1
ATOM 647 C C . LEU A 1 86 ? -5.555 -8.961 0.832 1.00 98.50 86 LEU A C 1
ATOM 649 O O . LEU A 1 86 ? -5.132 -8.207 1.702 1.00 98.50 86 LEU A O 1
ATOM 653 N N . MET A 1 87 ? -6.304 -8.525 -0.179 1.00 98.56 87 MET A N 1
ATOM 654 C CA . MET A 1 87 ? -6.751 -7.146 -0.350 1.00 98.56 87 MET A CA 1
ATOM 655 C C . MET A 1 87 ? -8.270 -7.123 -0.504 1.00 98.56 87 MET A C 1
ATOM 657 O O . MET A 1 87 ? -8.822 -7.846 -1.330 1.00 98.56 87 MET A O 1
ATOM 661 N N . HIS A 1 88 ? -8.937 -6.278 0.279 1.00 98.19 88 HIS A N 1
ATOM 662 C CA . HIS A 1 88 ? -10.372 -6.046 0.160 1.00 98.19 88 HIS A CA 1
ATOM 663 C C . HIS A 1 88 ? -10.681 -5.444 -1.212 1.00 98.19 88 HIS A C 1
ATOM 665 O O . HIS A 1 88 ? -10.070 -4.442 -1.590 1.00 98.19 88 HIS A O 1
ATOM 671 N N . ASP A 1 89 ? -11.634 -6.014 -1.945 1.00 97.25 89 ASP A N 1
ATOM 672 C CA . ASP A 1 89 ? -12.112 -5.481 -3.225 1.00 97.25 89 ASP A CA 1
ATOM 673 C C . ASP A 1 89 ? -13.556 -4.946 -3.157 1.00 97.25 89 ASP A C 1
ATOM 675 O O . ASP A 1 89 ? -14.037 -4.304 -4.092 1.00 97.25 89 ASP A O 1
ATOM 679 N N . ASP A 1 90 ? -14.203 -5.100 -2.001 1.00 95.44 90 ASP A N 1
ATOM 680 C CA . ASP A 1 90 ? -15.587 -4.749 -1.684 1.00 95.44 90 ASP A CA 1
ATOM 681 C C . ASP A 1 90 ? -15.750 -3.316 -1.128 1.00 95.44 90 ASP A C 1
ATOM 683 O O . ASP A 1 90 ? -16.598 -3.043 -0.268 1.00 95.44 90 ASP A O 1
ATOM 687 N N . LEU A 1 91 ? -14.942 -2.374 -1.622 1.00 94.81 91 LEU A N 1
ATOM 688 C CA . LEU A 1 91 ? -14.983 -0.964 -1.229 1.00 94.81 91 LEU A CA 1
ATOM 689 C C . LEU A 1 91 ? -15.020 -0.008 -2.434 1.00 94.81 91 LEU A C 1
ATOM 691 O O . LEU A 1 91 ? -14.392 -0.264 -3.466 1.00 94.81 91 LEU A O 1
ATOM 695 N N . PRO A 1 92 ? -15.754 1.118 -2.316 1.00 95.44 92 PRO A N 1
ATOM 696 C CA . PRO A 1 92 ? -15.772 2.142 -3.348 1.00 95.44 92 PRO A CA 1
ATOM 697 C C . PRO A 1 92 ? -14.431 2.878 -3.411 1.00 95.44 92 PRO A C 1
ATOM 699 O O . PRO A 1 92 ? -13.775 3.106 -2.395 1.00 95.44 92 PRO A O 1
ATOM 702 N N . THR A 1 93 ? -14.071 3.330 -4.607 1.00 96.31 93 THR A N 1
ATOM 703 C CA . THR A 1 93 ? -12.892 4.166 -4.857 1.00 96.31 93 THR A CA 1
ATOM 704 C C . THR A 1 93 ? -13.323 5.476 -5.520 1.00 96.31 93 THR A C 1
ATOM 706 O O . THR A 1 93 ? -14.513 5.745 -5.686 1.00 96.31 93 THR A O 1
ATOM 709 N N . VAL A 1 94 ? -12.361 6.327 -5.882 1.00 96.88 94 VAL A N 1
ATOM 710 C CA . VAL A 1 94 ? -12.637 7.539 -6.674 1.00 96.88 94 VAL A CA 1
ATOM 711 C C . VAL A 1 94 ? -12.867 7.243 -8.162 1.00 96.88 94 VAL A C 1
ATOM 713 O O . VAL A 1 94 ? -13.266 8.141 -8.898 1.00 96.88 94 VAL A O 1
ATOM 716 N N . VAL A 1 95 ? -12.614 6.007 -8.605 1.00 95.31 95 VAL A N 1
ATOM 717 C CA . VAL A 1 95 ? -12.777 5.549 -9.990 1.00 95.31 95 VAL A CA 1
ATOM 718 C C . VAL A 1 95 ? -13.998 4.629 -10.078 1.00 95.31 95 VAL A C 1
ATOM 720 O O . VAL A 1 95 ? -14.274 3.835 -9.178 1.00 95.31 95 VAL A O 1
ATOM 723 N N . GLU A 1 96 ? -14.753 4.737 -11.170 1.00 92.62 96 GLU A N 1
ATOM 724 C CA . GLU A 1 96 ? -15.864 3.825 -11.443 1.00 92.62 96 GLU A CA 1
ATOM 725 C C . GLU A 1 96 ? -15.355 2.380 -11.603 1.00 92.62 96 GLU A C 1
ATOM 727 O O . GLU A 1 96 ? -14.318 2.144 -12.212 1.00 92.62 96 GLU A O 1
ATOM 732 N N . GLY A 1 97 ? -16.069 1.405 -11.032 1.00 92.06 97 GLY A N 1
ATOM 733 C CA . GLY A 1 97 ? -15.632 0.001 -10.997 1.00 92.06 97 GLY A CA 1
ATOM 734 C C . GLY A 1 97 ? -14.864 -0.410 -9.730 1.00 92.06 97 GLY A C 1
ATOM 735 O O . GLY A 1 97 ? -14.501 -1.576 -9.593 1.00 92.06 97 GLY A O 1
ATOM 736 N N . GLY A 1 98 ? -14.666 0.503 -8.769 1.00 95.12 98 GLY A N 1
ATOM 737 C CA . GLY A 1 98 ? -14.158 0.172 -7.432 1.00 95.12 98 GLY A CA 1
ATOM 738 C C . GLY A 1 98 ? -12.684 -0.237 -7.424 1.00 95.12 98 GLY A C 1
ATOM 739 O O . GLY A 1 98 ? -11.888 0.282 -8.203 1.00 95.12 98 GLY A O 1
ATOM 740 N N . MET A 1 99 ? -12.296 -1.139 -6.518 1.00 96.31 99 MET A N 1
ATOM 741 C CA . MET A 1 99 ? -10.904 -1.606 -6.406 1.00 96.31 99 MET A CA 1
ATOM 742 C C . MET A 1 99 ? -10.434 -2.369 -7.646 1.00 96.31 99 MET A C 1
ATOM 744 O O . MET A 1 99 ? -9.297 -2.200 -8.078 1.00 96.31 99 MET A O 1
ATOM 748 N N . ARG A 1 100 ? -11.319 -3.156 -8.267 1.00 96.19 100 ARG A N 1
ATOM 749 C CA . ARG A 1 100 ? -10.994 -3.949 -9.462 1.00 96.19 100 ARG A CA 1
ATOM 750 C C . ARG A 1 100 ? -10.681 -3.096 -10.691 1.00 96.19 100 ARG A C 1
ATOM 752 O O . ARG A 1 100 ? -9.994 -3.579 -11.578 1.00 96.19 100 ARG A O 1
ATOM 759 N N . ALA A 1 101 ? -11.095 -1.828 -10.721 1.00 97.00 101 ALA A N 1
ATOM 760 C CA . ALA A 1 101 ? -10.689 -0.889 -11.770 1.00 97.00 101 ALA A CA 1
ATOM 761 C C . ALA A 1 101 ? -9.195 -0.504 -11.711 1.00 97.00 101 ALA A C 1
ATOM 763 O O . ALA A 1 101 ? -8.676 0.072 -12.664 1.00 97.00 101 ALA A O 1
ATOM 764 N N . TYR A 1 102 ? -8.508 -0.805 -10.604 1.00 96.06 102 TYR A N 1
ATOM 765 C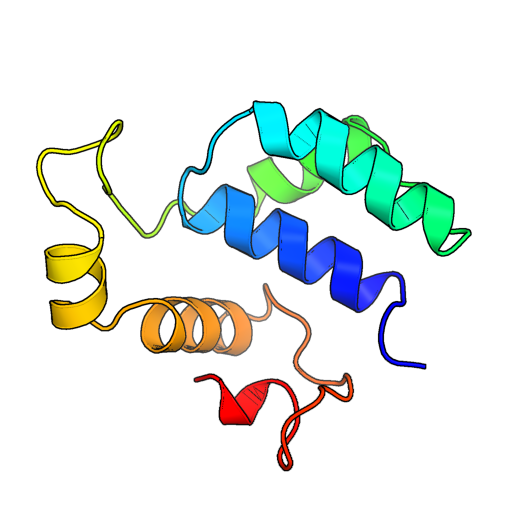 CA . TYR A 1 102 ? -7.070 -0.583 -10.441 1.00 96.06 102 TYR A CA 1
ATOM 766 C C . TYR A 1 102 ? -6.220 -1.821 -10.756 1.00 96.06 102 TYR A C 1
ATOM 768 O O . TYR A 1 102 ? -5.009 -1.723 -10.591 1.00 96.06 102 TYR A O 1
ATOM 776 N N . ALA A 1 103 ? -6.818 -2.950 -11.159 1.00 92.06 103 ALA A N 1
ATOM 777 C CA . ALA A 1 103 ? -6.147 -4.230 -11.429 1.00 92.06 103 ALA A CA 1
ATOM 778 C C . ALA A 1 103 ? -5.962 -4.535 -12.924 1.00 92.06 103 ALA A C 1
ATOM 780 O O . ALA A 1 103 ? -6.760 -4.026 -13.740 1.00 92.06 103 ALA A O 1
#

InterPro domains:
  IPR000581 Dihydroxy-acid/6-phosphogluconate dehydratase, N-terminal [PF00920] (2-98)
  IPR037237 IlvD/EDD, N-terminal domain [SSF143975] (2-102)

Radius of gyration: 13.67 Å; chains: 1; bounding box: 36×26×34 Å

Foldseek 3Di:
DQDDPLNLQQVLLLCLQQVHDPVVVVVSCVVCVVVVHHDDVVNSVVLNVPRDHNDCEPPNHDHHQVNCVVVPHPLVSLVVCVVVVNHDQPGADPDPPGSNVSD

Sequence (103 aa):
RLIDERAIVNAVVALMATGGSTNHTIHWIAVARAAGIVLTWDDMDLISQTVPL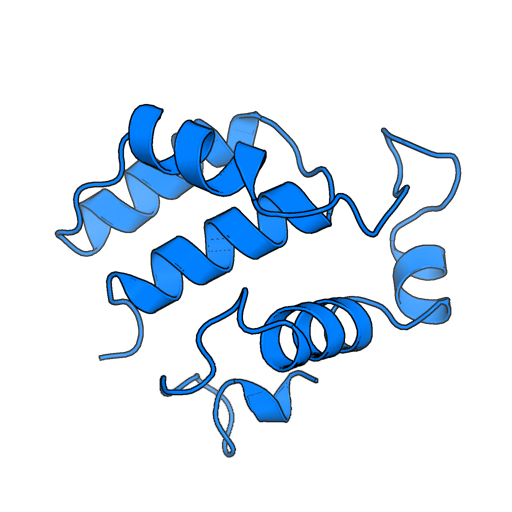LTRIYPNGEADVNRFQAAGGTAFVFRELMDAGLMHDDLPTVVEGGMRAYA

Secondary structure (DSSP, 8-state):
---SHHHHHHHHHHHHHHT--THHHHHHHHHHHHTT----HHHHHHHHTTSPP---BTTSSSB-HHHHHHTTHHHHHHHHHHHTT-S--SS--SSTTGGGGG-